Protein AF-A0A8R1EK79-F1 (afdb_monomer_lite)

Structure (mmCIF, N/CA/C/O backbone):
data_AF-A0A8R1EK79-F1
#
_entry.id   AF-A0A8R1EK79-F1
#
loop_
_atom_site.group_PDB
_atom_site.id
_atom_site.type_symbol
_atom_site.label_atom_id
_atom_site.label_alt_id
_atom_site.label_comp_id
_atom_site.label_asym_id
_atom_site.label_entity_id
_atom_site.label_seq_id
_atom_site.pdbx_PDB_ins_code
_atom_site.Cartn_x
_atom_site.Cartn_y
_atom_site.Cartn_z
_atom_site.occupancy
_atom_site.B_iso_or_equiv
_atom_site.auth_seq_id
_atom_site.auth_comp_id
_atom_site.auth_asym_id
_atom_site.auth_atom_id
_atom_site.pdbx_PDB_model_num
ATOM 1 N N . MET A 1 1 ? -4.662 14.381 -6.499 1.00 42.72 1 MET A N 1
ATOM 2 C CA . MET A 1 1 ? -5.945 15.120 -6.464 1.00 42.72 1 MET A CA 1
ATOM 3 C C . MET A 1 1 ? -6.228 15.565 -5.034 1.00 42.72 1 MET A C 1
ATOM 5 O O . MET A 1 1 ? -6.526 14.703 -4.214 1.00 42.72 1 MET A O 1
ATOM 9 N N . PRO A 1 2 ? -6.082 16.856 -4.690 1.00 62.22 2 PRO A N 1
ATOM 10 C CA . PRO A 1 2 ? -6.464 17.336 -3.365 1.00 62.22 2 PRO A CA 1
ATOM 11 C C . PRO A 1 2 ? -7.987 17.228 -3.176 1.00 62.22 2 PRO A C 1
ATOM 13 O O . PRO A 1 2 ? -8.744 17.463 -4.114 1.00 62.22 2 PRO A O 1
ATOM 16 N N . GLY A 1 3 ? -8.429 16.870 -1.968 1.00 82.25 3 GLY A N 1
ATOM 17 C CA . GLY A 1 3 ? -9.836 16.976 -1.556 1.00 82.25 3 GLY A CA 1
ATOM 18 C C . GLY A 1 3 ? -10.673 15.691 -1.553 1.00 82.25 3 GLY A C 1
ATOM 19 O O . GLY A 1 3 ? -11.805 15.744 -1.086 1.00 82.25 3 GLY A O 1
ATOM 20 N N . LEU A 1 4 ? -10.155 14.542 -2.006 1.00 91.38 4 LEU A N 1
ATOM 21 C CA . LEU A 1 4 ? -10.916 13.276 -1.980 1.00 91.38 4 LEU A CA 1
ATOM 22 C C . LEU A 1 4 ? -10.795 12.493 -0.666 1.00 91.38 4 LEU A C 1
ATOM 24 O O . LEU A 1 4 ? -11.684 11.709 -0.346 1.00 91.38 4 LEU A O 1
ATOM 28 N N . GLU A 1 5 ? -9.736 12.721 0.114 1.00 93.62 5 GLU A N 1
ATOM 29 C CA . GLU A 1 5 ? -9.493 11.998 1.370 1.00 93.62 5 GLU A CA 1
ATOM 30 C C . GLU A 1 5 ? -10.694 12.052 2.337 1.00 93.62 5 GLU A C 1
ATOM 32 O O . GLU A 1 5 ? -11.112 10.983 2.782 1.00 93.62 5 GLU A O 1
ATOM 37 N N . PRO A 1 6 ? -11.357 13.204 2.586 1.00 94.06 6 PRO A N 1
ATOM 38 C CA . PRO A 1 6 ? -12.542 13.230 3.444 1.00 94.06 6 PRO A CA 1
ATOM 39 C C . PRO A 1 6 ? -13.662 12.287 2.980 1.00 94.06 6 PRO A C 1
ATOM 41 O O . PRO A 1 6 ? -14.304 11.648 3.811 1.00 94.06 6 PRO A O 1
ATOM 44 N N . LEU A 1 7 ? -13.872 12.151 1.664 1.00 94.88 7 LEU A N 1
ATOM 45 C CA . LEU A 1 7 ? -14.886 11.251 1.105 1.00 94.88 7 LEU A CA 1
ATOM 46 C C . LEU A 1 7 ? -14.492 9.782 1.271 1.00 94.88 7 LEU A C 1
ATOM 48 O O . LEU A 1 7 ? -15.344 8.959 1.604 1.00 94.88 7 LEU A O 1
ATOM 52 N N . PHE A 1 8 ? -13.215 9.445 1.083 1.00 96.00 8 PHE A N 1
ATOM 53 C CA . PHE A 1 8 ? -12.717 8.083 1.300 1.00 96.00 8 PHE A CA 1
ATOM 54 C C . PHE A 1 8 ? -12.840 7.667 2.766 1.00 96.00 8 PHE A C 1
ATOM 56 O O . PHE A 1 8 ? -13.283 6.558 3.065 1.00 96.00 8 PHE A O 1
ATOM 63 N N . LEU A 1 9 ? -12.530 8.585 3.684 1.00 95.88 9 LEU A N 1
ATOM 64 C CA . LEU A 1 9 ? -12.672 8.357 5.117 1.00 95.88 9 LEU A CA 1
ATOM 65 C C . LEU A 1 9 ? -14.139 8.237 5.542 1.00 95.88 9 LEU A C 1
ATOM 67 O O . LEU A 1 9 ? -14.446 7.382 6.370 1.00 95.88 9 LEU A O 1
ATOM 71 N N . GLN A 1 10 ? -15.035 9.052 4.975 1.00 95.44 10 GLN A N 1
ATOM 72 C CA . GLN A 1 10 ? -16.473 9.003 5.260 1.00 95.44 10 GLN A CA 1
ATOM 73 C C . GLN A 1 10 ? -17.119 7.694 4.791 1.00 95.44 10 GLN A C 1
ATOM 75 O O . GLN A 1 10 ? -18.002 7.176 5.469 1.00 95.44 10 GLN A O 1
ATOM 80 N N . ASN A 1 11 ? -16.682 7.163 3.648 1.00 96.50 11 ASN A N 1
ATOM 81 C CA . ASN A 1 11 ? -17.253 5.957 3.043 1.00 96.50 11 ASN A CA 1
ATOM 82 C C . ASN A 1 11 ? -16.484 4.673 3.393 1.00 96.50 11 ASN A C 1
ATOM 84 O O . ASN A 1 11 ? -16.745 3.636 2.793 1.00 96.50 11 ASN A O 1
ATOM 88 N N . ALA A 1 12 ? -15.548 4.739 4.347 1.00 96.06 12 ALA A N 1
ATOM 89 C CA . ALA A 1 12 ? -14.741 3.603 4.789 1.00 96.06 12 ALA A CA 1
ATOM 90 C C . ALA A 1 12 ? -14.068 2.833 3.631 1.00 96.06 12 ALA A C 1
ATOM 92 O O . ALA A 1 12 ? -14.128 1.606 3.572 1.00 96.06 12 ALA A O 1
ATOM 93 N N . VAL A 1 13 ? -13.469 3.564 2.684 1.00 97.06 13 VAL A N 1
ATOM 94 C CA . VAL A 1 13 ? -12.774 2.972 1.531 1.00 97.06 13 VAL A CA 1
ATOM 95 C C . VAL A 1 13 ? -11.584 2.135 1.996 1.00 97.06 13 VAL A C 1
ATOM 97 O O . VAL A 1 13 ? -10.687 2.645 2.653 1.00 97.06 13 VAL A O 1
ATOM 100 N N . ASP A 1 14 ? -11.532 0.872 1.582 1.00 95.75 14 ASP A N 1
ATOM 101 C CA . ASP A 1 14 ? -10.441 -0.032 1.964 1.00 95.75 14 ASP A CA 1
ATOM 102 C C . ASP A 1 14 ? -9.147 0.229 1.189 1.00 95.75 14 ASP A C 1
ATOM 104 O O . ASP A 1 14 ? -8.066 0.293 1.774 1.00 95.75 14 ASP A O 1
ATOM 108 N N . PHE A 1 15 ? -9.269 0.384 -0.134 1.00 93.81 15 PHE A N 1
ATOM 109 C CA . PHE A 1 15 ? -8.149 0.498 -1.060 1.00 93.81 15 PHE A CA 1
ATOM 110 C C . PHE A 1 15 ? -8.311 1.670 -2.023 1.00 93.81 15 PHE A C 1
ATOM 112 O O . PHE A 1 15 ? -9.385 1.878 -2.587 1.00 93.81 15 PHE A O 1
ATOM 119 N N . GLY A 1 16 ? -7.211 2.370 -2.291 1.00 95.06 16 GLY A N 1
ATOM 120 C CA . GLY A 1 16 ? -7.102 3.289 -3.420 1.00 95.06 16 GLY A CA 1
ATOM 121 C C . GLY A 1 16 ? -5.912 2.933 -4.304 1.00 95.06 16 GLY A C 1
ATOM 122 O O . GLY A 1 16 ? -4.781 2.885 -3.825 1.00 95.06 16 GLY A O 1
ATOM 123 N N . PHE A 1 17 ? -6.173 2.715 -5.591 1.00 95.38 17 PHE A N 1
ATOM 124 C CA . PHE A 1 17 ? -5.144 2.461 -6.598 1.00 95.38 17 PHE A CA 1
ATOM 125 C C . PHE A 1 17 ? -4.896 3.720 -7.420 1.00 95.38 17 PHE A C 1
ATOM 127 O O . PHE A 1 17 ? -5.832 4.363 -7.899 1.00 95.38 17 PHE A O 1
ATOM 134 N N . TRP A 1 18 ? -3.625 4.045 -7.604 1.00 94.62 18 TRP A N 1
ATOM 135 C CA . TRP A 1 18 ? -3.164 5.190 -8.370 1.00 94.62 18 TRP A CA 1
ATOM 136 C C . TRP A 1 18 ? -2.179 4.736 -9.443 1.00 94.62 18 TRP A C 1
ATOM 138 O O . TRP A 1 18 ? -1.446 3.770 -9.262 1.00 94.62 18 TRP A O 1
ATOM 148 N N . GLY A 1 19 ? -2.169 5.448 -10.566 1.00 91.81 19 GLY A N 1
ATOM 149 C CA . GLY A 1 19 ? -1.125 5.332 -11.583 1.00 91.81 19 GLY A CA 1
ATOM 150 C C . GLY A 1 19 ? -0.312 6.621 -11.635 1.00 91.81 19 GLY A C 1
ATOM 151 O O . GLY A 1 19 ? -0.026 7.218 -10.599 1.00 91.81 19 GLY A O 1
ATOM 152 N N . HIS A 1 20 ? -0.046 7.094 -12.854 1.00 91.94 20 HIS A N 1
ATOM 153 C CA . HIS A 1 20 ? 0.739 8.293 -13.175 1.00 91.94 20 HIS A CA 1
ATOM 154 C C . HIS A 1 20 ? 2.232 8.173 -12.867 1.00 91.94 20 HIS A C 1
ATOM 156 O O . HIS A 1 20 ? 3.028 8.350 -13.782 1.00 91.94 20 HIS A O 1
ATOM 162 N N . GLU A 1 21 ? 2.606 7.844 -11.633 1.00 91.81 21 GLU A N 1
ATOM 163 C CA . GLU A 1 21 ? 3.999 7.544 -11.310 1.00 91.81 21 GLU A CA 1
ATOM 164 C C . GLU A 1 21 ? 4.366 6.180 -11.902 1.00 91.81 21 GLU A C 1
ATOM 166 O O . GLU A 1 21 ? 3.647 5.202 -11.692 1.00 91.81 21 GLU A O 1
ATOM 171 N N . HIS A 1 22 ? 5.458 6.103 -12.666 1.00 93.19 22 HIS A N 1
ATOM 172 C CA . HIS A 1 22 ? 5.852 4.888 -13.390 1.00 93.19 22 HIS A CA 1
ATOM 173 C C . HIS A 1 22 ? 6.576 3.885 -12.485 1.00 93.19 22 HIS A C 1
ATOM 175 O O . HIS A 1 22 ? 7.679 3.438 -12.784 1.00 93.19 22 HIS A O 1
ATOM 181 N N . SER A 1 23 ? 5.962 3.549 -11.357 1.00 93.31 23 SER A N 1
ATOM 182 C CA . SER A 1 23 ? 6.509 2.618 -10.379 1.00 93.31 23 SER A CA 1
ATOM 183 C C . SER A 1 23 ? 5.406 1.866 -9.642 1.00 93.31 23 SER A C 1
ATOM 185 O O . SER A 1 23 ? 4.207 2.112 -9.834 1.00 93.31 23 SER A O 1
ATOM 187 N N . TYR A 1 24 ? 5.833 0.927 -8.804 1.00 96.12 24 TYR A N 1
ATOM 188 C CA . TYR A 1 24 ? 5.009 0.322 -7.777 1.00 96.12 24 TYR A CA 1
ATOM 189 C C . TYR A 1 24 ? 5.399 0.862 -6.401 1.00 96.12 24 TYR A C 1
ATOM 191 O O . TYR A 1 24 ? 6.571 0.830 -6.014 1.00 96.12 24 TYR A O 1
ATOM 199 N N . GLU A 1 25 ? 4.411 1.294 -5.624 1.00 97.12 25 GLU A N 1
ATOM 200 C CA . GLU A 1 25 ? 4.605 1.648 -4.220 1.00 97.12 25 GLU A CA 1
ATOM 201 C C . GLU A 1 25 ? 3.368 1.294 -3.399 1.00 97.12 25 GLU A C 1
ATOM 203 O O . GLU A 1 25 ? 2.260 1.744 -3.683 1.00 97.12 25 GLU A O 1
ATOM 208 N N . ARG A 1 26 ? 3.565 0.505 -2.344 1.00 97.75 26 ARG A N 1
ATOM 209 C CA . ARG A 1 26 ? 2.543 0.217 -1.342 1.00 97.75 26 ARG A CA 1
ATOM 210 C C . ARG A 1 26 ? 2.762 1.090 -0.126 1.00 97.75 26 ARG A C 1
ATOM 212 O O . ARG A 1 26 ? 3.830 1.057 0.489 1.00 97.75 26 ARG A O 1
ATOM 219 N N . PHE A 1 27 ? 1.715 1.792 0.279 1.00 97.69 27 PHE A N 1
ATOM 220 C CA . PHE A 1 27 ? 1.708 2.535 1.526 1.00 97.69 27 PHE A CA 1
ATOM 221 C C . PHE A 1 27 ? 1.132 1.701 2.670 1.00 97.69 27 PHE A C 1
ATOM 223 O O . PHE A 1 27 ? 0.253 0.859 2.481 1.00 97.69 27 PHE A O 1
ATOM 230 N N . PHE A 1 28 ? 1.591 1.992 3.884 1.00 98.19 28 PHE A N 1
ATOM 231 C CA . PHE A 1 28 ? 0.830 1.676 5.089 1.00 98.19 28 PHE A CA 1
ATOM 232 C C . PHE A 1 28 ? -0.528 2.408 5.077 1.00 98.19 28 PHE A C 1
ATOM 234 O O . PHE A 1 28 ? -0.697 3.362 4.313 1.00 98.19 28 PHE A O 1
ATOM 241 N N . PRO A 1 29 ? -1.503 2.013 5.918 1.00 98.06 29 PRO A N 1
ATOM 242 C CA . PRO A 1 29 ? -2.723 2.789 6.115 1.00 98.06 29 PRO A CA 1
ATOM 243 C C . PRO A 1 29 ? -2.403 4.253 6.427 1.00 98.06 29 PRO A C 1
ATOM 245 O O . PRO A 1 29 ? -1.616 4.528 7.339 1.00 98.06 29 PRO A O 1
ATOM 248 N N . VAL A 1 30 ? -3.011 5.179 5.683 1.00 96.81 30 VAL A N 1
ATOM 249 C CA . VAL A 1 30 ? -2.761 6.624 5.802 1.00 96.81 30 VAL A CA 1
ATOM 250 C C . VAL A 1 30 ? -4.078 7.391 5.837 1.00 96.81 30 VAL A C 1
ATOM 252 O O . VAL A 1 30 ? -4.958 7.183 5.005 1.00 96.81 30 VAL A O 1
ATOM 255 N N . ALA A 1 31 ? -4.189 8.312 6.790 1.00 95.94 31 ALA A N 1
ATOM 256 C CA . ALA A 1 31 ? -5.264 9.295 6.866 1.00 95.94 31 ALA A CA 1
ATOM 257 C C . ALA A 1 31 ? -4.763 10.548 7.581 1.00 95.94 31 ALA A C 1
ATOM 259 O O . ALA A 1 31 ? -4.025 10.437 8.558 1.00 95.94 31 ALA A O 1
ATOM 260 N N . ASP A 1 32 ? -5.175 11.733 7.138 1.00 93.44 32 ASP A N 1
ATOM 261 C CA . ASP A 1 32 ? -4.957 12.998 7.852 1.00 93.44 32 ASP A CA 1
ATOM 262 C C . ASP A 1 32 ? -3.465 13.279 8.147 1.00 93.44 32 ASP A C 1
ATOM 264 O O . ASP A 1 32 ? -3.096 13.808 9.199 1.00 93.44 32 ASP A O 1
ATOM 268 N N . ARG A 1 33 ? -2.574 12.905 7.211 1.00 93.25 33 ARG A N 1
ATOM 269 C CA . ARG A 1 33 ? -1.100 12.958 7.371 1.00 93.25 33 ARG A CA 1
ATOM 270 C C . ARG A 1 33 ? -0.584 12.163 8.581 1.00 93.25 33 ARG A C 1
ATOM 272 O O . ARG A 1 33 ? 0.436 12.513 9.187 1.00 93.25 33 ARG A O 1
ATOM 279 N N . VAL A 1 34 ? -1.283 11.089 8.922 1.00 96.19 34 VAL A N 1
ATOM 280 C CA . VAL A 1 34 ? -0.912 10.095 9.927 1.00 96.19 34 VAL A CA 1
ATOM 281 C C . VAL A 1 34 ? -0.841 8.728 9.252 1.00 96.19 34 VAL A C 1
ATOM 283 O O . VAL A 1 34 ? -1.633 8.436 8.357 1.00 96.19 34 VAL A O 1
ATOM 286 N N . TYR A 1 35 ? 0.121 7.901 9.659 1.00 97.69 35 TYR A N 1
ATOM 287 C CA . TYR A 1 35 ? 0.283 6.529 9.178 1.00 97.69 35 TYR A CA 1
ATOM 288 C C . TYR A 1 35 ? 0.344 5.522 10.328 1.00 97.69 35 TYR A C 1
ATOM 290 O O . TYR A 1 35 ? 0.741 5.855 11.448 1.00 97.69 35 TYR A O 1
ATOM 298 N N . TRP A 1 36 ? -0.011 4.271 10.031 1.00 98.00 36 TRP A N 1
ATOM 299 C CA . TRP A 1 36 ? 0.066 3.144 10.964 1.00 98.00 36 TRP A CA 1
ATOM 300 C C . TRP A 1 36 ? 0.930 2.035 10.371 1.00 98.00 36 TRP A C 1
ATOM 30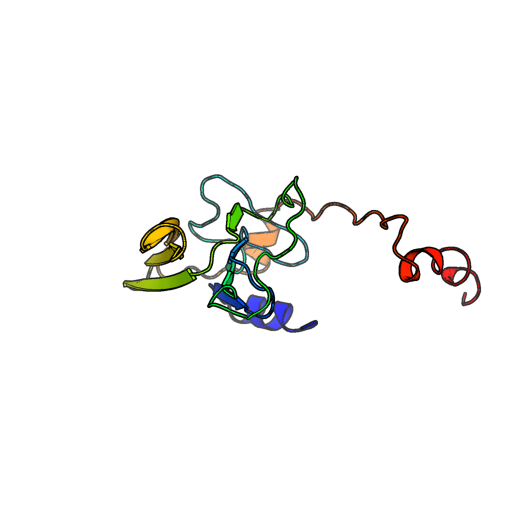2 O O . TRP A 1 36 ? 0.477 1.303 9.501 1.00 98.00 36 TRP A O 1
ATOM 312 N N . ASN A 1 37 ? 2.172 1.907 10.835 1.00 96.69 37 ASN A N 1
ATOM 313 C CA . ASN A 1 37 ? 3.157 0.946 10.324 1.00 96.69 37 ASN A CA 1
ATOM 314 C C . ASN A 1 37 ? 3.438 -0.219 11.290 1.00 96.69 37 ASN A C 1
ATOM 316 O O . ASN A 1 37 ? 4.522 -0.800 11.268 1.00 96.69 37 ASN A O 1
ATOM 320 N N . ASP A 1 38 ? 2.466 -0.554 12.141 1.00 93.81 38 ASP A N 1
ATOM 321 C CA . ASP A 1 38 ? 2.533 -1.727 13.014 1.00 93.81 38 ASP A CA 1
ATOM 322 C C . ASP A 1 38 ? 2.717 -3.013 12.182 1.00 93.81 38 ASP A C 1
ATOM 324 O O . ASP A 1 38 ? 2.300 -3.084 11.024 1.00 93.81 38 ASP A O 1
ATOM 328 N N . SER A 1 39 ? 3.251 -4.085 12.778 1.00 91.56 39 SER A N 1
ATOM 329 C CA . SER A 1 39 ? 3.415 -5.376 12.079 1.00 91.56 39 SER A CA 1
ATOM 330 C C . SER A 1 39 ? 2.101 -5.930 11.508 1.00 91.56 39 SER A C 1
ATOM 332 O O . SER A 1 39 ? 2.110 -6.640 10.509 1.00 91.56 39 SER A O 1
ATOM 334 N N . ASN A 1 40 ? 0.972 -5.568 12.124 1.00 94.12 40 ASN A N 1
ATOM 335 C CA . ASN A 1 40 ? -0.377 -5.967 11.726 1.00 94.12 40 ASN A CA 1
ATOM 336 C C . ASN A 1 40 ? -1.148 -4.823 11.047 1.00 94.12 40 ASN A C 1
ATOM 338 O O . ASN A 1 40 ? -2.373 -4.813 11.089 1.00 94.12 40 ASN A O 1
ATOM 342 N N . ALA A 1 41 ? -0.464 -3.846 10.440 1.00 96.38 41 ALA A N 1
ATOM 343 C CA . ALA A 1 41 ? -1.092 -2.660 9.848 1.00 96.38 41 ALA A CA 1
ATOM 344 C C . ALA A 1 41 ? -2.212 -2.972 8.835 1.00 96.38 41 ALA A C 1
ATOM 346 O O . ALA A 1 41 ? -3.138 -2.181 8.675 1.00 96.38 41 ALA A O 1
ATOM 347 N N . TYR A 1 42 ? -2.141 -4.129 8.175 1.00 98.00 42 TYR A N 1
ATOM 348 C CA . TYR A 1 42 ? -3.105 -4.565 7.164 1.00 98.00 42 TYR A CA 1
ATOM 349 C C . TYR A 1 42 ? -4.229 -5.460 7.718 1.00 98.00 42 TYR A C 1
ATOM 351 O O . TYR A 1 42 ? -5.097 -5.889 6.962 1.00 98.00 42 TYR A O 1
ATOM 359 N N . ILE A 1 43 ? -4.241 -5.727 9.029 1.00 97.94 43 ILE A N 1
ATOM 360 C CA . ILE A 1 43 ? -5.334 -6.414 9.725 1.00 97.94 43 ILE A CA 1
ATOM 361 C C . ILE A 1 43 ? -6.174 -5.351 10.428 1.00 97.94 43 ILE A C 1
ATOM 363 O O . ILE A 1 43 ? -5.669 -4.646 11.300 1.00 97.94 43 ILE A O 1
ATOM 367 N N . ASN A 1 44 ? -7.450 -5.246 10.058 1.00 97.62 44 ASN A N 1
ATOM 368 C CA . ASN A 1 44 ? -8.352 -4.174 10.474 1.00 97.62 44 ASN A CA 1
ATOM 369 C C . ASN A 1 44 ? -7.683 -2.789 10.333 1.00 97.62 44 ASN A C 1
ATOM 371 O O . ASN A 1 44 ? -7.406 -2.123 11.340 1.00 97.62 44 ASN A O 1
ATOM 375 N N . PRO A 1 45 ? -7.368 -2.357 9.094 1.00 97.56 45 PRO A N 1
ATOM 376 C CA . PRO A 1 45 ? -6.654 -1.109 8.857 1.00 97.56 45 PRO A CA 1
ATOM 377 C C . PRO A 1 45 ? -7.423 0.090 9.410 1.00 97.56 45 PRO A C 1
ATOM 379 O O . PRO A 1 45 ? -8.598 0.281 9.111 1.00 97.56 45 PRO A O 1
ATOM 382 N N . LYS A 1 46 ? -6.742 0.960 10.162 1.00 96.94 46 LYS A N 1
ATOM 383 C CA . LYS A 1 46 ? -7.346 2.155 10.795 1.00 96.94 46 LYS A CA 1
ATOM 384 C C . LYS A 1 46 ? -7.654 3.283 9.790 1.00 96.94 46 LYS A C 1
ATOM 386 O O . LYS A 1 46 ? -8.285 4.289 10.131 1.00 96.94 46 LYS A O 1
ATOM 391 N N . ALA A 1 47 ? -7.194 3.122 8.556 1.00 97.38 47 ALA A N 1
ATOM 392 C CA . ALA A 1 47 ? -7.313 4.057 7.449 1.00 97.38 47 ALA A CA 1
ATOM 393 C C . ALA A 1 47 ? -7.235 3.294 6.110 1.00 97.38 47 ALA A C 1
ATOM 395 O O . ALA A 1 47 ? -6.810 2.133 6.117 1.00 97.38 47 ALA A O 1
ATOM 396 N N . PRO A 1 48 ? -7.596 3.926 4.979 1.00 97.31 48 PRO A N 1
ATOM 397 C CA . PRO A 1 48 ? -7.439 3.319 3.664 1.00 97.31 48 PRO A CA 1
ATOM 398 C C . PRO A 1 48 ? -5.981 2.945 3.378 1.00 97.31 48 PRO A C 1
ATOM 400 O O . PRO A 1 48 ? -5.050 3.656 3.776 1.00 97.31 48 PRO A O 1
ATOM 403 N N . VAL A 1 49 ? -5.792 1.848 2.650 1.00 97.50 49 VAL A N 1
ATOM 404 C CA . VAL A 1 49 ? -4.497 1.424 2.112 1.00 97.50 49 VAL A CA 1
ATOM 405 C C . VAL A 1 49 ? -4.380 1.929 0.680 1.00 97.50 49 VAL A C 1
ATOM 407 O O . VAL A 1 49 ? -5.263 1.709 -0.148 1.00 97.50 49 VAL A O 1
ATOM 410 N N . TYR A 1 50 ? -3.283 2.606 0.365 1.00 97.00 50 TYR A N 1
ATOM 411 C CA . TYR A 1 50 ? -3.060 3.151 -0.970 1.00 97.00 50 TYR A CA 1
ATOM 412 C C . TYR A 1 50 ? -1.924 2.419 -1.677 1.00 97.00 50 TYR A C 1
ATOM 414 O O . TYR A 1 50 ? -0.919 2.067 -1.057 1.00 97.00 50 TYR A O 1
ATOM 422 N N . LEU A 1 51 ? -2.088 2.226 -2.983 1.00 97.06 51 LEU A N 1
ATOM 423 C CA . LEU A 1 51 ? -1.077 1.657 -3.858 1.00 97.06 51 LEU A CA 1
ATOM 424 C C . LEU A 1 51 ? -0.887 2.538 -5.083 1.00 97.06 51 LEU A C 1
ATOM 426 O O . LEU A 1 51 ? -1.854 3.006 -5.684 1.00 97.06 51 LEU A O 1
ATOM 430 N N . ILE A 1 52 ? 0.364 2.707 -5.479 1.00 96.44 52 ILE A N 1
ATOM 431 C CA . ILE A 1 52 ? 0.747 3.120 -6.819 1.00 96.44 52 ILE A CA 1
ATOM 432 C C . ILE A 1 52 ? 1.032 1.837 -7.600 1.00 96.44 52 ILE A C 1
ATOM 434 O O . ILE A 1 52 ? 1.846 1.023 -7.174 1.00 96.44 52 ILE A O 1
ATOM 438 N N . SER A 1 53 ? 0.337 1.646 -8.717 1.00 95.31 53 SER A N 1
ATOM 439 C CA . SER A 1 53 ? 0.550 0.566 -9.683 1.00 95.31 53 SER A CA 1
ATOM 440 C C . SER A 1 53 ? 0.555 1.189 -11.080 1.00 95.31 53 SER A C 1
ATOM 442 O O . SER A 1 53 ? -0.409 1.097 -11.840 1.00 95.31 53 SER A O 1
ATOM 444 N N . GLY A 1 54 ? 1.608 1.958 -11.370 1.00 94.00 54 GLY A N 1
ATOM 445 C CA . GLY A 1 54 ? 1.737 2.739 -12.604 1.00 94.00 54 GLY A CA 1
ATOM 446 C C . GLY A 1 54 ? 2.850 2.265 -13.540 1.00 94.00 54 GLY A C 1
ATOM 447 O O . GLY A 1 54 ? 3.090 2.902 -14.565 1.00 94.00 54 GLY A O 1
ATOM 448 N N . SER A 1 55 ? 3.510 1.145 -13.238 1.00 91.62 55 SER A N 1
ATOM 449 C CA . SER A 1 55 ? 4.645 0.607 -14.001 1.00 91.62 55 SER A CA 1
ATOM 450 C C . SER A 1 55 ? 4.256 -0.367 -15.126 1.00 91.62 55 SER A C 1
ATOM 452 O O . SER A 1 55 ? 4.956 -1.333 -15.398 1.00 91.62 55 SER A O 1
ATOM 454 N N . ALA A 1 56 ? 3.169 -0.111 -15.857 1.00 92.06 56 ALA A N 1
ATOM 455 C CA . ALA A 1 56 ? 2.689 -1.026 -16.904 1.00 92.06 56 ALA A CA 1
ATOM 456 C C . ALA A 1 56 ? 3.500 -1.013 -18.229 1.00 92.06 56 ALA A C 1
ATOM 458 O O . ALA A 1 56 ? 3.108 -1.697 -19.173 1.00 92.06 56 ALA A O 1
ATOM 459 N N . GLY A 1 57 ? 4.594 -0.239 -18.333 1.00 86.50 57 GLY A N 1
ATOM 460 C CA . GLY A 1 57 ? 5.468 -0.213 -19.524 1.00 86.50 57 GLY A CA 1
ATOM 461 C C . GLY A 1 57 ? 5.534 1.113 -20.298 1.00 86.50 57 GLY A C 1
ATOM 462 O O . GLY A 1 57 ? 5.557 1.103 -21.528 1.00 86.50 57 GLY A O 1
ATOM 463 N N . CYS A 1 58 ? 5.521 2.269 -19.621 1.00 82.56 58 CYS A N 1
ATOM 464 C CA . CYS A 1 58 ? 5.693 3.568 -20.291 1.00 82.56 58 CYS A CA 1
ATOM 465 C C . CYS A 1 58 ? 7.070 3.682 -20.983 1.00 82.56 58 CYS A C 1
ATOM 467 O O . CYS A 1 58 ? 7.985 2.933 -20.695 1.00 82.56 58 CYS A O 1
ATOM 469 N N . HIS A 1 59 ? 7.269 4.628 -21.901 1.00 76.69 59 HIS A N 1
ATOM 470 C CA . HIS A 1 59 ? 8.554 4.784 -22.604 1.00 76.69 59 HIS A CA 1
ATOM 471 C C . HIS A 1 59 ? 9.674 5.396 -21.740 1.00 76.69 59 HIS A C 1
ATOM 473 O O . HIS A 1 59 ? 10.832 5.396 -22.155 1.00 76.69 59 HIS A O 1
ATOM 479 N N . THR A 1 60 ? 9.345 5.965 -20.576 1.00 71.06 60 THR A N 1
ATOM 480 C CA . THR A 1 60 ? 10.322 6.402 -19.568 1.00 71.06 60 THR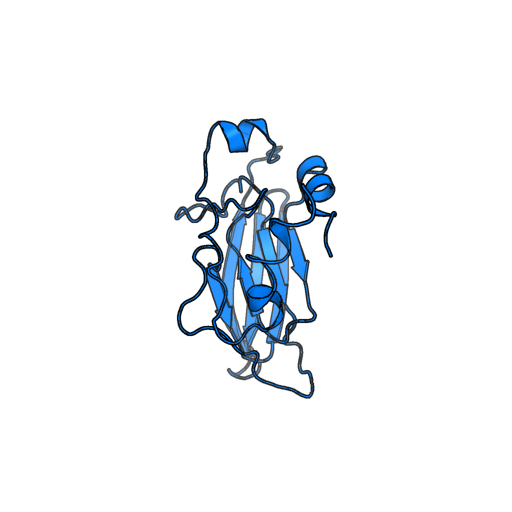 A CA 1
ATOM 481 C C . THR A 1 60 ? 10.342 5.391 -18.420 1.00 71.06 60 THR A C 1
ATOM 483 O O . THR A 1 60 ? 9.495 5.516 -17.524 1.00 71.06 60 THR A O 1
ATOM 486 N N . PRO A 1 61 ? 11.256 4.399 -18.468 1.00 65.94 61 PRO A N 1
ATOM 487 C CA . PRO A 1 61 ? 11.494 3.497 -17.348 1.00 65.94 61 PRO A CA 1
ATOM 488 C C . PRO A 1 61 ? 12.048 4.263 -16.150 1.00 65.94 61 PRO A C 1
ATOM 490 O O . PRO A 1 61 ? 12.507 5.399 -16.282 1.00 65.94 61 PRO A O 1
ATOM 493 N N . ASP A 1 62 ? 12.039 3.589 -15.008 1.00 67.94 62 ASP A N 1
ATOM 494 C CA . ASP A 1 62 ? 12.752 3.973 -13.798 1.00 67.94 62 ASP A CA 1
ATOM 495 C C . ASP A 1 62 ? 12.294 5.291 -13.153 1.00 67.94 62 ASP A C 1
ATOM 497 O O . ASP A 1 62 ? 12.935 6.339 -13.285 1.00 67.94 62 ASP A O 1
ATOM 501 N N . ALA A 1 63 ? 11.226 5.231 -12.352 1.00 76.00 63 ALA A N 1
ATOM 502 C CA . ALA A 1 63 ? 10.896 6.328 -11.449 1.00 76.00 63 ALA A CA 1
ATOM 503 C C . ALA A 1 63 ? 12.070 6.634 -10.505 1.00 76.00 63 ALA A C 1
ATOM 505 O O . ALA A 1 63 ? 12.782 5.739 -10.032 1.00 76.00 63 ALA A O 1
ATOM 506 N N . TRP A 1 64 ? 12.264 7.911 -10.182 1.00 77.31 64 TRP A N 1
ATOM 507 C CA . TRP A 1 64 ? 13.265 8.300 -9.195 1.00 77.31 64 TRP A CA 1
ATOM 508 C C . TRP A 1 64 ? 12.747 8.048 -7.784 1.00 77.31 64 TRP A C 1
ATOM 510 O O . TRP A 1 64 ? 12.044 8.872 -7.199 1.00 77.31 64 TRP A O 1
ATOM 520 N N . PHE A 1 65 ? 13.162 6.929 -7.198 1.00 80.75 65 PHE A N 1
ATOM 521 C CA . PHE A 1 65 ? 13.023 6.719 -5.765 1.00 80.75 65 PHE A CA 1
ATOM 522 C C . PHE A 1 65 ? 14.106 7.461 -4.985 1.00 80.75 65 PHE A C 1
ATOM 524 O O . PHE A 1 65 ? 15.274 7.501 -5.365 1.00 80.75 65 PHE A O 1
ATOM 531 N N . THR A 1 66 ? 13.730 8.004 -3.830 1.00 81.38 66 THR A N 1
ATOM 532 C CA . THR A 1 66 ? 14.705 8.393 -2.810 1.00 81.38 66 THR A CA 1
ATOM 533 C C . THR A 1 66 ? 15.360 7.142 -2.225 1.00 81.38 66 THR A C 1
ATOM 535 O O . THR A 1 66 ? 14.660 6.160 -1.957 1.00 81.38 66 THR A O 1
ATOM 538 N N . ASP A 1 67 ? 16.667 7.187 -1.953 1.00 84.00 67 ASP A N 1
ATOM 539 C CA . ASP A 1 67 ? 17.396 6.064 -1.335 1.00 84.00 67 ASP A CA 1
ATOM 540 C C . ASP A 1 67 ? 16.726 5.610 -0.034 1.00 84.00 67 ASP A C 1
ATOM 542 O O . ASP A 1 67 ? 16.501 4.423 0.193 1.00 84.00 67 ASP A O 1
ATOM 546 N N . THR A 1 68 ? 16.314 6.579 0.786 1.00 87.81 68 THR A N 1
ATOM 547 C CA . THR A 1 68 ? 15.540 6.338 2.003 1.00 87.81 68 THR A CA 1
ATOM 548 C C . THR A 1 68 ? 14.046 6.449 1.691 1.00 87.81 68 THR A C 1
ATOM 550 O O . THR A 1 68 ? 13.593 7.546 1.338 1.00 87.81 68 THR A O 1
ATOM 553 N N . PRO A 1 69 ? 13.257 5.365 1.823 1.00 91.19 69 PRO A N 1
ATOM 554 C CA . PRO A 1 69 ? 11.805 5.448 1.747 1.00 91.19 69 PRO A CA 1
ATOM 555 C C . PRO A 1 69 ? 11.245 6.343 2.853 1.00 91.19 69 PRO A C 1
ATOM 557 O O . PRO A 1 69 ? 11.774 6.407 3.966 1.00 91.19 69 PRO A O 1
ATOM 560 N N . TRP A 1 70 ? 10.126 7.001 2.567 1.00 92.69 70 TRP A N 1
ATOM 561 C CA . TRP A 1 70 ? 9.333 7.633 3.613 1.00 92.69 70 TRP A CA 1
ATOM 562 C C . TRP A 1 70 ? 8.784 6.577 4.584 1.00 92.69 70 TRP A C 1
ATOM 564 O O . TRP A 1 70 ? 8.492 5.463 4.161 1.00 92.69 70 TRP A O 1
ATOM 574 N N . PRO A 1 71 ? 8.573 6.894 5.873 1.00 94.81 71 PRO A N 1
ATOM 575 C CA . PRO A 1 71 ? 8.188 5.886 6.864 1.00 94.81 71 PRO A CA 1
ATOM 576 C C . PRO A 1 71 ? 6.785 5.286 6.659 1.00 94.81 71 PRO A C 1
ATOM 578 O O . PRO A 1 71 ? 6.475 4.255 7.250 1.00 94.81 71 PRO A O 1
ATOM 581 N N . TRP A 1 72 ? 5.941 5.902 5.823 1.00 95.44 72 TRP A N 1
ATOM 582 C CA . TRP A 1 72 ? 4.649 5.344 5.403 1.00 95.44 72 TRP A CA 1
ATOM 583 C C . TRP A 1 72 ? 4.734 4.510 4.113 1.00 95.44 72 TRP A C 1
ATOM 585 O O . TRP A 1 72 ? 3.733 3.920 3.717 1.00 95.44 72 TRP A O 1
ATOM 595 N N . SER A 1 73 ? 5.899 4.451 3.463 1.00 96.12 73 SER A N 1
ATOM 596 C CA . SER A 1 73 ? 6.175 3.593 2.307 1.00 96.12 73 SER A CA 1
ATOM 597 C C . SER A 1 73 ? 6.597 2.209 2.794 1.00 96.12 73 SER A C 1
ATOM 599 O O . SER A 1 73 ? 7.631 2.061 3.445 1.00 96.12 73 SER A O 1
ATOM 601 N N . ALA A 1 74 ? 5.769 1.199 2.531 1.00 96.62 74 ALA A N 1
ATOM 602 C CA . ALA A 1 74 ? 5.974 -0.159 3.025 1.00 96.62 74 ALA A CA 1
ATOM 603 C C . ALA A 1 74 ? 6.771 -1.027 2.044 1.00 96.62 74 ALA A C 1
ATOM 605 O O . ALA A 1 74 ? 7.609 -1.820 2.469 1.00 96.62 74 ALA A O 1
ATOM 606 N N . ALA A 1 75 ? 6.513 -0.883 0.744 1.00 96.31 75 ALA A N 1
ATOM 607 C CA . ALA A 1 75 ? 7.229 -1.584 -0.316 1.00 96.31 75 ALA A CA 1
ATOM 608 C C . ALA A 1 75 ? 7.295 -0.710 -1.571 1.00 96.31 75 ALA A C 1
ATOM 610 O O . ALA A 1 75 ? 6.344 0.009 -1.873 1.00 96.31 75 ALA A O 1
ATOM 611 N N . ARG A 1 76 ? 8.414 -0.779 -2.297 1.00 95.31 76 ARG A N 1
ATOM 612 C CA . ARG A 1 76 ? 8.654 -0.045 -3.546 1.00 95.31 76 ARG A CA 1
ATOM 613 C C . ARG A 1 76 ? 9.311 -0.970 -4.554 1.00 95.31 76 ARG A C 1
ATOM 615 O O . ARG A 1 76 ? 10.194 -1.743 -4.183 1.00 95.31 76 ARG A O 1
ATOM 622 N N . ASN A 1 77 ? 8.910 -0.873 -5.809 1.00 94.00 77 ASN A N 1
ATOM 623 C CA . ASN A 1 77 ? 9.531 -1.597 -6.905 1.00 94.00 77 ASN A CA 1
ATOM 624 C C . ASN A 1 77 ? 9.494 -0.716 -8.169 1.00 94.00 77 ASN A C 1
ATOM 626 O O . ASN A 1 77 ? 8.505 -0.028 -8.413 1.00 94.00 77 ASN A O 1
ATOM 630 N N . ASN A 1 78 ? 10.602 -0.684 -8.912 1.00 92.50 78 ASN A N 1
ATOM 631 C CA . ASN A 1 78 ? 10.756 0.147 -10.112 1.00 92.50 78 ASN A CA 1
ATOM 632 C C . ASN A 1 78 ? 10.688 -0.643 -11.420 1.00 92.50 78 ASN A C 1
ATOM 634 O O . ASN A 1 78 ? 10.760 -0.057 -12.494 1.00 92.50 78 ASN A O 1
ATOM 638 N N . ASP A 1 79 ? 10.578 -1.961 -11.310 1.00 93.25 79 ASP A N 1
ATOM 639 C CA . ASP A 1 79 ? 10.412 -2.858 -12.430 1.00 93.25 79 ASP A CA 1
ATOM 640 C C . ASP A 1 79 ? 9.064 -2.574 -13.107 1.00 93.25 79 ASP A C 1
ATOM 642 O O . ASP A 1 79 ? 8.068 -2.180 -12.470 1.00 93.25 79 ASP A O 1
ATOM 646 N N . TYR A 1 80 ? 9.000 -2.857 -14.401 1.00 94.25 80 TYR A N 1
ATOM 647 C CA . TYR A 1 80 ? 7.713 -2.965 -15.058 1.00 94.25 80 TYR A CA 1
ATOM 648 C C . TYR A 1 80 ? 6.919 -4.152 -14.526 1.00 94.25 80 TYR A C 1
ATOM 650 O O . TYR A 1 80 ? 7.464 -5.185 -14.131 1.00 94.25 80 TYR A O 1
ATOM 658 N N . GLY A 1 81 ? 5.600 -4.006 -14.508 1.00 94.62 81 GLY A N 1
ATOM 659 C CA . GLY A 1 81 ? 4.755 -4.986 -13.859 1.00 94.62 81 GLY A CA 1
ATOM 660 C C . GLY A 1 81 ? 3.283 -4.632 -13.806 1.00 94.62 81 GLY A C 1
ATOM 661 O O . GLY A 1 81 ? 2.830 -3.609 -14.320 1.00 94.62 81 GLY A O 1
ATOM 662 N N . TRP A 1 82 ? 2.534 -5.496 -13.133 1.00 96.31 82 TRP A N 1
ATOM 663 C CA . TRP A 1 82 ? 1.118 -5.298 -12.852 1.00 96.31 82 TRP A CA 1
ATOM 664 C C . TRP A 1 82 ? 0.757 -5.863 -11.481 1.00 96.31 82 TRP A C 1
ATOM 666 O O . TRP A 1 82 ? 1.384 -6.800 -10.986 1.00 96.31 82 TRP A O 1
ATOM 676 N N . SER A 1 83 ? -0.295 -5.310 -10.882 1.00 97.50 83 SER A N 1
ATOM 677 C CA . SER A 1 83 ? -0.864 -5.840 -9.646 1.00 97.50 83 SER A CA 1
ATOM 678 C C . SER A 1 83 ? -2.027 -6.790 -9.945 1.00 97.50 83 SER A C 1
ATOM 680 O O . SER A 1 83 ? -2.914 -6.470 -10.736 1.00 97.50 83 SER A O 1
ATOM 682 N N . VAL A 1 84 ? -2.063 -7.938 -9.275 1.00 98.00 84 VAL A N 1
ATOM 683 C CA . VAL A 1 84 ? -3.195 -8.869 -9.261 1.00 98.00 84 VAL A CA 1
ATOM 684 C C . VAL A 1 84 ? -3.926 -8.714 -7.934 1.00 98.00 84 VAL A C 1
ATOM 686 O O . VAL A 1 84 ? -3.336 -8.891 -6.871 1.00 98.00 84 VAL A O 1
ATOM 689 N N . VAL A 1 85 ? -5.219 -8.389 -7.988 1.00 98.19 85 VAL A N 1
ATOM 690 C CA . VAL A 1 85 ? -6.073 -8.246 -6.801 1.00 98.19 85 VAL A CA 1
ATOM 691 C C . VAL A 1 85 ? -7.039 -9.420 -6.736 1.00 98.19 85 VAL A C 1
ATOM 693 O O . VAL A 1 85 ? -7.920 -9.558 -7.583 1.00 98.19 85 VAL A O 1
ATOM 696 N N . THR A 1 86 ? -6.900 -10.247 -5.704 1.00 98.56 86 THR A N 1
ATOM 697 C CA . THR A 1 86 ? -7.775 -11.396 -5.462 1.00 98.56 86 THR A CA 1
ATOM 698 C C . THR A 1 86 ? -8.689 -11.110 -4.278 1.00 98.56 86 THR A C 1
ATOM 700 O O . THR A 1 86 ? -8.248 -11.075 -3.129 1.00 98.56 86 THR A O 1
ATOM 703 N N . VAL A 1 87 ? -9.986 -10.944 -4.546 1.00 98.00 87 VAL A N 1
ATOM 704 C CA . VAL A 1 87 ? -11.023 -10.893 -3.505 1.00 98.00 87 VAL A CA 1
ATOM 705 C C . VAL A 1 87 ? -11.354 -12.326 -3.100 1.00 98.00 87 VAL A C 1
ATOM 707 O O . VAL A 1 87 ? -12.136 -13.003 -3.763 1.00 98.00 87 VAL A O 1
ATOM 710 N N . ALA A 1 88 ? -10.716 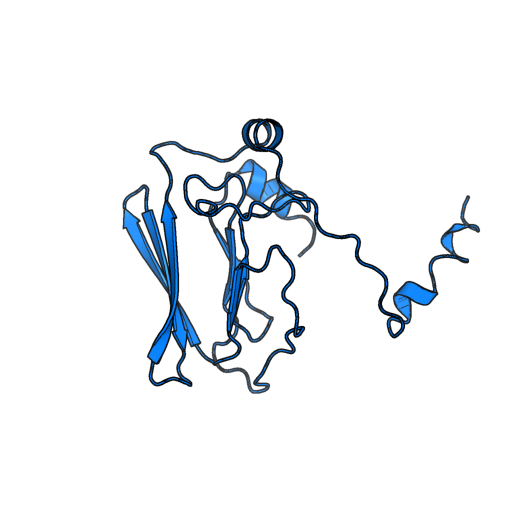-12.815 -2.038 1.00 98.12 88 ALA A N 1
ATOM 711 C CA . ALA A 1 88 ? -10.850 -14.208 -1.620 1.00 98.12 88 ALA A CA 1
ATOM 712 C C . ALA A 1 88 ? -12.210 -14.487 -0.964 1.00 98.12 88 ALA A C 1
ATOM 714 O O . ALA A 1 88 ? -12.783 -15.560 -1.144 1.00 98.12 88 ALA A O 1
ATOM 715 N N . ASN A 1 89 ? -12.720 -13.531 -0.183 1.00 97.56 89 ASN A N 1
ATOM 716 C CA . ASN A 1 89 ? -14.027 -13.585 0.473 1.00 97.56 89 ASN A CA 1
ATOM 717 C C . ASN A 1 89 ? -14.426 -12.183 0.983 1.00 97.56 89 ASN A C 1
ATOM 719 O O . ASN A 1 89 ? -13.792 -11.185 0.649 1.00 97.56 89 ASN A O 1
ATOM 723 N N . THR A 1 90 ? -15.470 -12.098 1.812 1.00 96.69 90 THR A N 1
ATOM 724 C CA . THR A 1 90 ? -15.979 -10.833 2.375 1.00 96.69 90 THR A CA 1
ATOM 725 C C . THR A 1 90 ? -15.029 -10.143 3.361 1.00 96.69 90 THR A C 1
ATOM 727 O O . THR A 1 90 ? -15.297 -9.012 3.754 1.00 96.69 90 THR A O 1
ATOM 730 N N . THR A 1 91 ? -13.962 -10.811 3.803 1.00 98.00 91 THR A N 1
ATOM 731 C CA . THR A 1 91 ? -13.030 -10.326 4.832 1.00 98.00 91 THR A CA 1
ATOM 732 C C . THR A 1 91 ? -11.576 -10.248 4.369 1.00 98.00 91 THR A C 1
ATOM 734 O O . THR A 1 91 ? -10.777 -9.614 5.047 1.00 98.00 91 THR A O 1
ATOM 737 N N . HIS A 1 92 ? -11.212 -10.859 3.239 1.00 98.25 92 HIS A N 1
ATOM 738 C CA . HIS A 1 92 ? -9.822 -11.000 2.805 1.00 98.25 92 HIS A CA 1
ATOM 739 C C . HIS A 1 92 ? -9.635 -10.597 1.343 1.00 98.25 92 HIS A C 1
ATOM 741 O O . HIS A 1 92 ? -10.264 -11.157 0.439 1.00 98.25 92 HIS A O 1
ATOM 747 N N . ILE A 1 93 ? -8.696 -9.680 1.117 1.00 98.25 93 ILE A N 1
ATOM 748 C CA . ILE A 1 93 ? -8.188 -9.312 -0.205 1.00 98.25 93 ILE A CA 1
ATOM 749 C C . ILE A 1 93 ? -6.681 -9.554 -0.212 1.00 98.25 93 ILE A C 1
ATOM 751 O O . ILE A 1 93 ? -5.981 -9.080 0.683 1.00 98.25 93 ILE A O 1
ATOM 755 N N . ARG A 1 94 ? -6.188 -10.270 -1.222 1.00 98.38 94 ARG A N 1
ATOM 756 C CA . ARG A 1 94 ? -4.755 -10.417 -1.498 1.00 98.38 94 ARG A CA 1
ATOM 757 C C . ARG A 1 94 ? -4.372 -9.521 -2.661 1.00 98.38 94 ARG A C 1
ATOM 759 O O . ARG A 1 94 ? -5.116 -9.448 -3.641 1.00 98.38 94 ARG A O 1
ATOM 766 N N . VAL A 1 95 ? -3.218 -8.881 -2.565 1.00 98.38 95 VAL A N 1
ATOM 767 C CA . VAL A 1 95 ? -2.633 -8.116 -3.663 1.00 98.38 95 VAL A CA 1
ATOM 768 C C . VAL A 1 95 ? -1.218 -8.619 -3.905 1.00 98.38 95 VAL A C 1
ATOM 770 O O . VAL A 1 95 ? -0.413 -8.691 -2.979 1.00 98.38 95 VAL A O 1
ATOM 773 N N . GLU A 1 96 ? -0.938 -8.957 -5.157 1.00 98.44 96 GLU A N 1
ATOM 774 C CA . GLU A 1 96 ? 0.364 -9.434 -5.620 1.00 98.44 96 GLU A CA 1
ATOM 775 C C . GLU A 1 96 ? 0.880 -8.477 -6.693 1.00 98.44 96 GLU A C 1
ATOM 777 O O . GLU A 1 96 ? 0.173 -8.213 -7.663 1.00 98.44 96 GLU A O 1
ATOM 782 N N . GLN A 1 97 ? 2.096 -7.954 -6.541 1.00 98.12 97 GLN A N 1
ATOM 783 C CA . GLN A 1 97 ? 2.778 -7.209 -7.598 1.00 98.12 97 GLN A CA 1
ATOM 784 C C . GLN A 1 97 ? 3.688 -8.159 -8.366 1.00 98.12 97 GLN A C 1
ATOM 786 O O . GLN A 1 97 ? 4.593 -8.758 -7.785 1.00 98.12 97 GLN A O 1
ATOM 791 N N . ILE A 1 98 ? 3.467 -8.262 -9.671 1.00 98.19 98 ILE A N 1
ATOM 792 C CA . ILE A 1 98 ? 4.240 -9.104 -10.581 1.00 98.19 98 ILE A CA 1
ATOM 793 C C . ILE A 1 98 ? 5.220 -8.229 -11.357 1.00 98.19 98 ILE A C 1
ATOM 795 O O . ILE A 1 98 ? 4.820 -7.192 -11.881 1.00 98.19 98 ILE A O 1
ATOM 799 N N . SER A 1 99 ? 6.487 -8.638 -11.422 1.00 96.94 99 SER A N 1
ATOM 800 C CA . SER A 1 99 ? 7.550 -7.959 -12.170 1.00 96.94 99 SER A CA 1
ATOM 801 C C . SER A 1 99 ? 7.836 -8.685 -13.479 1.00 96.94 99 SER A C 1
ATOM 803 O O . SER A 1 99 ? 8.196 -9.861 -13.465 1.00 96.94 99 SER A O 1
ATOM 805 N N . ILE A 1 100 ? 7.718 -7.994 -14.613 1.00 94.69 100 ILE A N 1
ATOM 806 C CA . ILE A 1 100 ? 8.070 -8.566 -15.924 1.00 94.69 100 ILE A CA 1
ATOM 807 C C . ILE A 1 100 ? 9.579 -8.592 -16.146 1.00 94.69 100 ILE A C 1
ATOM 809 O O . ILE A 1 100 ? 10.079 -9.466 -16.846 1.00 94.69 100 ILE A O 1
ATOM 813 N N . ASP A 1 101 ? 10.308 -7.676 -15.510 1.00 93.25 101 ASP A N 1
ATOM 814 C CA . ASP A 1 101 ? 11.765 -7.586 -15.631 1.00 93.25 101 ASP A CA 1
ATOM 815 C C . ASP A 1 101 ? 12.470 -8.732 -14.884 1.00 93.25 101 ASP A C 1
ATOM 817 O O . ASP A 1 101 ? 13.670 -8.954 -15.049 1.00 93.25 101 ASP A O 1
ATOM 821 N N . LYS A 1 102 ? 11.716 -9.469 -14.058 1.00 95.06 102 LYS A N 1
ATOM 822 C CA . LYS A 1 102 ? 12.161 -10.629 -13.278 1.00 95.06 102 LYS A CA 1
ATOM 823 C C . LYS A 1 102 ? 11.383 -11.893 -13.639 1.00 95.06 102 LYS A C 1
ATOM 825 O O . LYS A 1 102 ? 11.006 -12.648 -12.748 1.00 95.06 102 LYS A O 1
ATOM 830 N N . ASP A 1 103 ? 11.125 -12.106 -14.929 1.00 95.75 103 ASP A N 1
ATOM 831 C CA . ASP A 1 103 ? 10.470 -13.315 -15.451 1.00 95.75 103 ASP A CA 1
ATOM 832 C C . ASP A 1 103 ? 9.124 -13.620 -14.758 1.00 95.75 103 ASP A C 1
ATOM 834 O O . ASP A 1 103 ? 8.858 -14.747 -14.341 1.00 95.75 103 ASP A O 1
ATOM 838 N N . GLU A 1 104 ? 8.281 -12.593 -14.598 1.00 95.88 104 GLU A N 1
ATOM 839 C CA . GLU A 1 104 ? 6.962 -12.670 -13.944 1.00 95.88 104 GLU A CA 1
ATOM 840 C C . GLU A 1 104 ? 7.013 -13.083 -12.458 1.00 95.88 104 GLU A C 1
ATOM 842 O O . GLU A 1 104 ? 6.055 -13.627 -11.903 1.00 95.88 104 GLU A O 1
ATOM 847 N N . GLN A 1 105 ? 8.121 -12.798 -11.769 1.00 98.00 105 GLN A N 1
ATOM 848 C CA . GLN A 1 105 ? 8.237 -13.0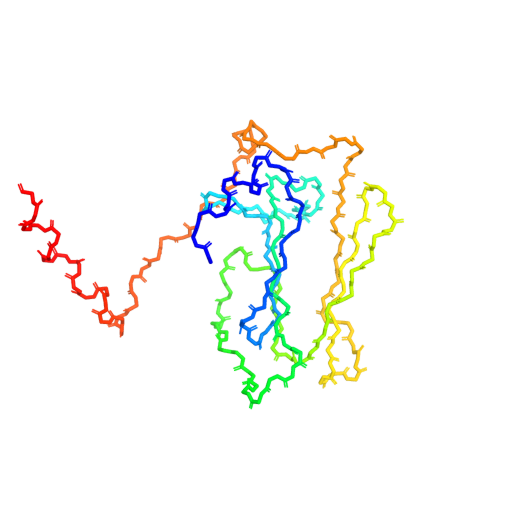26 -10.331 1.00 98.00 105 GLN A CA 1
ATOM 849 C C . GLN A 1 105 ? 7.331 -12.080 -9.523 1.00 98.00 105 GLN A C 1
ATOM 851 O O . GLN A 1 105 ? 7.285 -10.870 -9.759 1.00 98.00 105 GLN A O 1
ATOM 856 N N . THR A 1 106 ? 6.682 -12.617 -8.485 1.00 98.31 106 THR A N 1
ATOM 857 C CA . THR A 1 106 ? 5.999 -11.816 -7.459 1.00 98.31 106 THR A CA 1
ATOM 858 C C . THR A 1 106 ? 7.017 -11.068 -6.595 1.00 98.31 106 THR A C 1
ATOM 860 O O . THR A 1 106 ? 7.815 -11.683 -5.886 1.00 98.31 106 THR A O 1
ATOM 863 N N . VAL A 1 107 ? 6.985 -9.737 -6.641 1.00 97.62 107 VAL A N 1
ATOM 864 C CA . VAL A 1 107 ? 7.933 -8.837 -5.955 1.00 97.62 107 VAL A CA 1
ATOM 865 C C . VAL A 1 107 ? 7.353 -8.154 -4.715 1.00 97.62 107 VAL A C 1
ATOM 867 O O . VAL A 1 107 ? 8.107 -7.610 -3.912 1.00 97.62 107 VAL A O 1
ATOM 870 N N . ASP A 1 108 ? 6.034 -8.201 -4.535 1.00 98.31 108 ASP A N 1
ATOM 871 C CA . ASP A 1 108 ? 5.338 -7.867 -3.289 1.00 98.31 108 ASP A CA 1
ATOM 872 C C . ASP A 1 108 ? 4.062 -8.715 -3.199 1.00 98.31 108 ASP A C 1
ATOM 874 O O . ASP A 1 108 ? 3.409 -8.961 -4.213 1.00 98.31 108 ASP A O 1
ATOM 878 N N . ASP A 1 109 ? 3.723 -9.175 -1.999 1.00 98.25 109 ASP A N 1
ATOM 879 C CA . ASP A 1 109 ? 2.569 -10.038 -1.727 1.00 98.25 109 ASP A CA 1
ATOM 880 C C . ASP A 1 109 ? 2.065 -9.757 -0.315 1.00 98.25 109 ASP A C 1
ATOM 882 O O . ASP A 1 109 ? 2.799 -9.912 0.667 1.00 98.25 109 ASP A O 1
ATOM 886 N N . P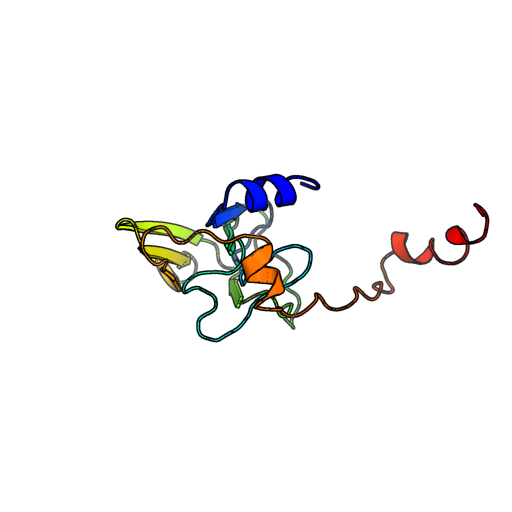HE A 1 110 ? 0.819 -9.310 -0.205 1.00 97.94 110 PHE A N 1
ATOM 887 C CA . PHE A 1 110 ? 0.226 -9.014 1.087 1.00 97.94 110 PHE A CA 1
ATOM 888 C C . PHE A 1 110 ? -1.285 -9.212 1.094 1.00 97.94 110 PHE A C 1
ATOM 890 O O . PHE A 1 110 ? -1.977 -9.158 0.075 1.00 97.94 110 PHE A O 1
ATOM 897 N N . TRP A 1 111 ? -1.797 -9.403 2.305 1.00 98.19 111 TRP A N 1
ATOM 898 C CA . TRP A 1 111 ? -3.219 -9.474 2.585 1.00 98.19 111 TRP A CA 1
ATOM 899 C C . TRP A 1 111 ? -3.674 -8.217 3.308 1.00 98.19 111 TRP A C 1
ATOM 901 O O . TRP A 1 111 ? -3.019 -7.773 4.249 1.00 98.19 111 TRP A O 1
ATOM 911 N N . VAL A 1 112 ? -4.839 -7.707 2.920 1.00 98.00 112 VAL A N 1
ATOM 912 C CA . VAL A 1 112 ? -5.663 -6.870 3.790 1.00 98.00 112 VAL A CA 1
ATOM 913 C C . VAL A 1 112 ? -6.804 -7.720 4.311 1.00 98.00 112 VAL A C 1
ATOM 915 O O . VAL A 1 112 ? -7.550 -8.335 3.544 1.00 98.00 112 VAL A O 1
ATOM 918 N N . VAL A 1 113 ? -6.906 -7.758 5.633 1.00 98.38 113 VAL A N 1
ATOM 919 C CA . VAL A 1 113 ? -7.854 -8.591 6.363 1.00 98.38 113 VAL A CA 1
ATOM 920 C C . VAL A 1 113 ? -8.724 -7.694 7.221 1.00 98.38 113 VAL A C 1
ATOM 922 O O . VAL A 1 113 ? -8.212 -6.829 7.925 1.00 98.38 113 VAL A O 1
ATOM 925 N N . LYS A 1 114 ? -10.036 -7.904 7.184 1.00 97.62 114 LYS A N 1
ATOM 926 C CA . LYS A 1 114 ? -11.003 -7.207 8.030 1.00 97.62 114 LYS A CA 1
ATOM 927 C C . LYS A 1 114 ? -11.907 -8.194 8.737 1.00 97.62 114 LYS A C 1
ATOM 929 O O . LYS A 1 114 ? -12.368 -9.148 8.122 1.00 97.62 114 LYS A O 1
ATOM 934 N N . ASP A 1 115 ? -12.249 -7.920 9.983 1.00 98.00 115 ASP A N 1
ATOM 935 C CA . ASP A 1 115 ? -13.334 -8.634 10.643 1.00 98.00 115 ASP A CA 1
ATOM 936 C C . ASP A 1 115 ? -14.673 -8.315 9.963 1.00 98.00 115 ASP A C 1
ATOM 938 O O . ASP A 1 115 ? -14.866 -7.261 9.346 1.00 98.00 115 ASP A O 1
ATOM 942 N N . ALA A 1 116 ? -15.629 -9.239 10.059 1.00 96.56 116 ALA A N 1
ATOM 943 C CA . ALA A 1 116 ? -16.945 -9.045 9.464 1.00 96.56 116 ALA A CA 1
ATOM 944 C C . ALA A 1 116 ? -17.627 -7.793 10.046 1.00 96.56 116 ALA A C 1
ATOM 946 O O . ALA A 1 116 ? -17.791 -7.666 11.257 1.00 96.56 116 ALA A O 1
ATOM 947 N N . GLY A 1 117 ? -18.032 -6.867 9.171 1.00 93.88 117 GLY A N 1
ATOM 948 C CA . GLY A 1 117 ? -18.655 -5.599 9.566 1.00 93.88 117 GLY A CA 1
ATOM 949 C C . GLY A 1 117 ? -17.679 -4.521 10.049 1.00 93.88 117 GLY A C 1
ATOM 950 O O . GLY A 1 117 ? -18.118 -3.422 10.386 1.00 93.88 117 GLY A O 1
ATOM 951 N N . TYR A 1 118 ? -16.370 -4.789 10.055 1.00 96.69 118 TYR A N 1
ATOM 952 C CA . TYR A 1 118 ? -15.374 -3.785 10.404 1.00 96.69 118 TYR A CA 1
ATOM 953 C C . TYR A 1 118 ? -15.355 -2.642 9.381 1.00 96.69 118 TYR A C 1
ATOM 955 O O . TYR A 1 118 ? -15.252 -2.857 8.168 1.00 96.69 118 TYR A O 1
ATOM 963 N N . THR A 1 119 ? -15.402 -1.413 9.894 1.00 96.00 119 THR A N 1
ATOM 964 C CA . THR A 1 119 ? -15.216 -0.178 9.127 1.00 96.00 119 THR A CA 1
ATOM 965 C C . THR A 1 119 ? -14.323 0.767 9.915 1.00 96.00 119 THR A C 1
ATOM 967 O O . THR A 1 119 ? -14.529 0.990 11.111 1.00 96.00 119 THR A O 1
ATOM 970 N N . HIS A 1 120 ? -13.317 1.337 9.257 1.00 95.25 120 HIS A N 1
ATOM 971 C CA . HIS A 1 120 ? -12.498 2.352 9.900 1.00 95.25 120 HIS A CA 1
ATOM 972 C C . HIS A 1 120 ? -13.275 3.669 10.018 1.00 95.25 120 HIS A C 1
ATOM 974 O O . HIS A 1 120 ? -14.005 4.068 9.110 1.00 95.25 120 HIS A O 1
ATOM 980 N N . ASN A 1 121 ? -13.076 4.402 11.109 1.00 96.25 121 ASN A N 1
ATOM 981 C CA . ASN A 1 121 ? -13.734 5.687 11.340 1.00 96.25 121 ASN A CA 1
ATOM 982 C C . ASN A 1 121 ? -12.850 6.619 12.187 1.00 96.25 121 ASN A C 1
ATOM 984 O O . ASN A 1 121 ? -11.740 6.265 12.591 1.00 96.25 121 ASN A O 1
ATOM 988 N N . SER A 1 122 ? -13.322 7.845 12.411 1.00 95.19 122 SER A N 1
ATOM 989 C CA . SER A 1 122 ? -12.581 8.864 13.160 1.00 95.19 122 SER A CA 1
ATOM 990 C C . SER A 1 122 ? -12.393 8.514 14.639 1.00 95.19 122 SER A C 1
ATOM 992 O O . SER A 1 122 ? -11.350 8.842 15.201 1.00 95.19 122 SER A O 1
ATOM 994 N N . GLU A 1 123 ? -13.357 7.836 15.266 1.00 95.94 123 GLU A N 1
ATOM 995 C CA . GLU A 1 123 ? -13.263 7.403 16.664 1.00 95.94 123 GLU A CA 1
ATOM 996 C C . GLU A 1 123 ? -12.159 6.361 16.848 1.00 95.94 123 GLU A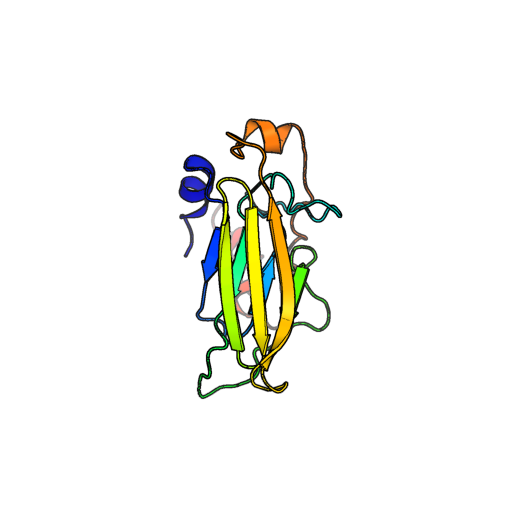 C 1
ATOM 998 O O . GLU A 1 123 ? -11.270 6.558 17.676 1.00 95.94 123 GLU A O 1
ATOM 1003 N N . LEU A 1 124 ? -12.123 5.345 15.983 1.00 95.12 124 LEU A N 1
ATOM 1004 C CA . LEU A 1 124 ? -11.063 4.340 15.976 1.00 95.12 124 LEU A CA 1
ATOM 1005 C C . LEU A 1 124 ? -9.670 4.980 15.850 1.00 95.12 124 LEU A C 1
ATOM 1007 O O . LEU A 1 124 ? -8.752 4.613 16.585 1.00 95.12 124 LEU A O 1
ATOM 1011 N N . ARG A 1 125 ? -9.501 5.941 14.929 1.00 95.25 125 ARG A N 1
ATOM 1012 C CA . ARG A 1 125 ? -8.224 6.653 14.734 1.00 95.25 125 ARG A CA 1
ATOM 1013 C C . ARG A 1 125 ? -7.840 7.523 15.931 1.00 95.25 125 ARG A C 1
ATOM 1015 O O . ARG A 1 125 ? -6.653 7.680 16.205 1.00 95.25 125 ARG A O 1
ATOM 1022 N N . ARG A 1 126 ? -8.818 8.077 16.654 1.00 95.44 126 ARG A N 1
ATOM 1023 C CA . ARG A 1 126 ? -8.589 8.839 17.892 1.00 95.44 126 ARG A CA 1
ATOM 1024 C C . ARG A 1 126 ? -8.113 7.933 19.030 1.00 95.44 126 ARG A C 1
ATOM 1026 O O . ARG A 1 126 ? -7.238 8.337 19.788 1.00 95.44 126 ARG A O 1
ATOM 1033 N N . GLU A 1 127 ? -8.675 6.733 19.144 1.00 96.44 127 GLU A N 1
ATOM 1034 C CA . GLU A 1 127 ? -8.299 5.741 20.164 1.00 96.44 127 GLU A CA 1
ATOM 1035 C C . GLU A 1 127 ? -6.968 5.047 19.859 1.00 96.44 127 GLU A C 1
ATOM 1037 O O . GLU A 1 127 ? -6.253 4.641 20.772 1.00 96.44 127 GLU A O 1
ATOM 1042 N N . ASN A 1 128 ? -6.614 4.948 18.577 1.00 95.75 128 ASN A N 1
ATOM 1043 C CA . ASN A 1 128 ? -5.399 4.302 18.097 1.00 95.75 128 ASN A CA 1
ATOM 1044 C C . ASN A 1 128 ? -4.524 5.323 17.356 1.00 95.75 128 ASN A C 1
ATOM 1046 O O . ASN A 1 128 ? -4.495 5.311 16.122 1.00 95.75 128 ASN A O 1
ATOM 1050 N N . PRO A 1 129 ? -3.821 6.223 18.067 1.00 95.56 129 PRO A N 1
ATOM 1051 C CA . PRO A 1 129 ? -3.026 7.263 17.427 1.00 95.56 129 PRO A CA 1
ATOM 1052 C C . PRO A 1 129 ? -1.888 6.651 16.602 1.00 95.56 129 PRO A C 1
ATOM 1054 O O . PRO A 1 129 ? -1.149 5.796 17.085 1.00 95.56 129 PRO A O 1
ATOM 1057 N N . GLY A 1 130 ? -1.759 7.089 15.350 1.00 96.56 130 GLY A N 1
ATOM 1058 C CA . GLY A 1 130 ? -0.648 6.712 14.477 1.00 96.56 130 GLY A CA 1
ATOM 1059 C C . GLY A 1 130 ? 0.521 7.693 14.553 1.00 96.56 130 GLY A C 1
ATOM 1060 O O . GLY A 1 130 ? 0.548 8.629 15.359 1.00 96.56 130 GLY A O 1
ATOM 1061 N N . TYR A 1 131 ? 1.480 7.515 13.655 1.00 97.56 131 TYR A N 1
ATOM 1062 C CA . TYR A 1 131 ? 2.644 8.381 13.535 1.00 97.56 131 TYR A CA 1
ATOM 1063 C C . TYR A 1 131 ? 2.366 9.525 12.567 1.00 97.56 131 TYR A C 1
ATOM 1065 O O . TYR A 1 131 ? 1.870 9.325 11.460 1.00 97.56 131 TYR A O 1
ATOM 1073 N N . LYS A 1 132 ? 2.710 10.749 12.966 1.00 95.88 132 LYS A N 1
ATOM 1074 C CA . LYS A 1 132 ? 2.594 11.911 12.081 1.00 95.88 132 LYS A CA 1
ATOM 1075 C C . LYS A 1 132 ? 3.640 11.843 10.980 1.00 95.88 132 LYS A C 1
ATOM 1077 O O . LYS A 1 132 ? 4.775 11.421 11.213 1.00 95.88 132 LYS A O 1
ATOM 1082 N N . PHE A 1 133 ? 3.273 12.333 9.802 1.00 93.25 133 PHE A N 1
ATOM 1083 C CA . PHE A 1 133 ? 4.234 12.543 8.731 1.00 93.25 133 PHE A CA 1
ATOM 1084 C C . PHE A 1 133 ? 5.354 13.475 9.242 1.00 93.25 133 PHE A C 1
ATOM 1086 O O . PHE A 1 133 ? 5.073 14.456 9.940 1.00 93.25 133 PHE A O 1
ATOM 1093 N N . PRO A 1 134 ? 6.626 13.181 8.926 1.00 88.88 134 PRO A N 1
ATOM 1094 C CA . PRO A 1 134 ? 7.739 14.059 9.225 1.00 88.88 134 PRO A CA 1
ATOM 1095 C C . PRO A 1 134 ? 7.509 15.411 8.552 1.00 88.88 134 PRO A C 1
ATOM 1097 O O . PRO A 1 134 ? 6.966 15.497 7.447 1.00 88.88 134 PRO A O 1
ATOM 1100 N N . ALA A 1 135 ? 7.945 16.479 9.219 1.00 81.12 135 ALA A N 1
ATOM 1101 C CA . ALA A 1 135 ? 7.911 17.806 8.630 1.00 81.12 135 ALA A CA 1
ATOM 1102 C C . ALA A 1 135 ? 8.708 17.791 7.320 1.00 81.12 135 ALA A C 1
ATOM 1104 O O . ALA A 1 135 ? 9.892 17.442 7.310 1.00 81.12 135 ALA A O 1
ATOM 1105 N N . GLN A 1 136 ? 8.059 18.173 6.222 1.00 67.12 136 GLN A N 1
ATOM 1106 C CA . GLN A 1 136 ? 8.742 18.374 4.954 1.00 67.12 136 GLN A CA 1
ATOM 1107 C C . GLN A 1 136 ? 9.676 19.571 5.126 1.00 67.12 136 GLN A C 1
ATOM 1109 O O . GLN A 1 136 ? 9.244 20.721 5.171 1.00 67.12 136 GLN A O 1
ATOM 1114 N N . LYS A 1 137 ? 10.971 19.299 5.300 1.00 63.44 137 LYS A N 1
ATOM 1115 C CA . LYS A 1 137 ? 11.990 20.342 5.225 1.00 63.44 137 LYS A CA 1
ATOM 1116 C C . LYS A 1 137 ? 12.148 20.695 3.761 1.00 63.44 137 LYS A C 1
ATOM 1118 O O . LYS A 1 137 ? 12.350 19.808 2.934 1.00 63.44 137 LYS A O 1
ATOM 1123 N N . CYS A 1 138 ? 12.054 21.977 3.452 1.00 59.34 138 CYS A N 1
ATOM 1124 C CA . CYS A 1 138 ? 12.219 22.419 2.085 1.00 59.34 138 CYS A CA 1
ATOM 1125 C C . CYS A 1 138 ? 13.566 22.010 1.520 1.00 59.34 138 CYS A C 1
ATOM 1127 O O . CYS A 1 138 ? 14.617 22.221 2.129 1.00 59.34 138 CYS A O 1
ATOM 1129 N N . HIS A 1 139 ? 13.508 21.404 0.341 1.00 60.03 139 HIS A N 1
ATOM 1130 C CA . HIS A 1 139 ? 14.697 21.010 -0.372 1.00 60.03 139 HIS A CA 1
ATOM 1131 C C . HIS A 1 139 ? 15.385 22.266 -0.913 1.00 60.03 139 HIS A C 1
ATOM 1133 O O . HIS A 1 139 ? 14.744 23.120 -1.518 1.00 60.03 139 HIS A O 1
ATOM 1139 N N . ILE A 1 140 ? 16.700 22.388 -0.718 1.00 55.59 140 ILE A N 1
ATOM 1140 C CA . ILE A 1 140 ? 17.433 23.639 -0.987 1.00 55.59 140 ILE A CA 1
ATOM 1141 C C . ILE A 1 140 ? 17.386 24.076 -2.464 1.00 55.59 140 ILE A C 1
ATOM 1143 O O . ILE A 1 140 ? 17.607 25.244 -2.772 1.00 55.59 140 ILE A O 1
ATOM 1147 N N . LYS A 1 141 ? 17.097 23.128 -3.369 1.00 56.09 141 LYS A N 1
ATOM 1148 C CA . LYS A 1 141 ? 16.959 23.345 -4.819 1.00 56.09 141 LYS A CA 1
ATOM 1149 C C . LYS A 1 141 ? 15.536 23.713 -5.259 1.00 56.09 141 LYS A C 1
ATOM 1151 O O . LYS A 1 141 ? 15.334 23.979 -6.438 1.00 56.09 141 LYS A O 1
ATOM 1156 N N . ASP A 1 142 ? 14.563 23.697 -4.351 1.00 60.38 142 ASP A N 1
ATOM 1157 C CA . ASP A 1 142 ? 13.182 24.048 -4.665 1.00 60.38 142 ASP A CA 1
ATOM 1158 C C . ASP A 1 142 ? 12.987 25.570 -4.581 1.00 60.38 142 ASP A C 1
ATOM 1160 O O . ASP A 1 142 ? 12.902 26.164 -3.501 1.00 60.38 142 ASP A O 1
ATOM 1164 N N . VAL A 1 143 ? 12.947 26.206 -5.755 1.00 58.88 143 VAL A N 1
ATOM 1165 C CA . VAL A 1 143 ? 12.805 27.661 -5.920 1.00 58.88 143 VAL A CA 1
ATOM 1166 C C . VAL A 1 143 ? 11.470 28.164 -5.355 1.00 58.88 143 VAL A C 1
ATOM 1168 O O . VAL A 1 143 ? 11.403 29.293 -4.872 1.00 58.88 143 VAL A O 1
ATOM 1171 N N . ALA A 1 144 ? 10.421 27.330 -5.350 1.00 59.16 144 ALA A N 1
ATOM 1172 C CA . ALA A 1 144 ? 9.120 27.698 -4.797 1.00 59.16 144 ALA A CA 1
ATOM 1173 C C . ALA A 1 144 ? 9.166 27.824 -3.269 1.00 59.16 144 ALA A C 1
ATOM 1175 O O . ALA A 1 144 ? 8.496 28.689 -2.711 1.00 59.16 144 ALA A O 1
ATOM 1176 N N . CYS A 1 145 ? 10.006 27.036 -2.590 1.00 58.47 145 CYS A N 1
ATOM 1177 C CA . CYS A 1 145 ? 10.138 27.153 -1.142 1.00 58.47 145 CYS A CA 1
ATOM 1178 C C . CYS A 1 145 ? 11.083 28.280 -0.684 1.00 58.47 145 CYS A C 1
ATOM 1180 O O . CYS A 1 145 ? 10.927 28.815 0.414 1.00 58.47 145 CYS A O 1
ATOM 1182 N N . GLN A 1 146 ? 12.027 28.725 -1.519 1.00 56.00 146 GLN A N 1
ATOM 1183 C CA . GLN A 1 146 ? 12.852 29.896 -1.180 1.00 56.00 146 GLN A CA 1
ATOM 1184 C C . GLN A 1 146 ? 12.042 31.204 -1.087 1.00 56.00 146 GLN A C 1
ATOM 1186 O O . GLN A 1 146 ? 12.491 32.155 -0.446 1.00 56.00 146 GLN A O 1
ATOM 1191 N N . ARG A 1 147 ? 10.849 31.258 -1.695 1.00 52.88 147 ARG A N 1
ATOM 1192 C CA . ARG A 1 147 ? 9.973 32.441 -1.693 1.00 52.88 147 ARG A CA 1
ATOM 1193 C C . ARG A 1 147 ? 9.251 32.694 -0.365 1.00 52.88 147 ARG A C 1
ATOM 1195 O O . ARG A 1 147 ? 9.005 33.839 0.008 1.00 52.88 147 ARG A O 1
ATOM 1202 N N . THR A 1 148 ? 9.009 31.664 0.434 1.00 57.81 148 THR A N 1
ATOM 1203 C CA . THR A 1 148 ? 8.181 31.768 1.644 1.00 57.81 148 THR A CA 1
ATOM 1204 C C . THR A 1 148 ? 9.003 31.780 2.930 1.00 57.81 148 THR A C 1
ATOM 1206 O O . THR A 1 148 ? 9.100 30.784 3.636 1.00 57.81 148 THR A O 1
ATOM 1209 N N . LEU A 1 149 ? 9.561 32.952 3.238 1.00 46.03 149 LEU A N 1
ATOM 1210 C CA . LEU A 1 149 ? 9.791 33.452 4.608 1.00 46.03 149 LEU A CA 1
ATOM 1211 C C . LEU A 1 149 ? 9.750 34.991 4.636 1.00 46.03 149 LEU A C 1
ATOM 1213 O O . LEU A 1 149 ? 9.380 35.570 5.651 1.00 46.03 149 LEU A O 1
ATOM 1217 N N . LYS A 1 150 ? 10.079 35.654 3.515 1.00 44.50 150 LYS A N 1
ATOM 1218 C CA . LYS A 1 150 ? 9.871 37.101 3.337 1.00 44.50 150 LYS A CA 1
ATOM 1219 C C . LYS A 1 150 ? 8.449 37.451 2.893 1.00 44.50 150 LYS A C 1
ATOM 1221 O O . LYS A 1 150 ? 7.872 38.364 3.461 1.00 44.50 150 LYS A O 1
ATOM 1226 N N . GLU A 1 151 ? 7.868 36.701 1.955 1.00 48.50 151 GLU A N 1
ATOM 1227 C CA . GLU A 1 151 ? 6.549 37.026 1.379 1.00 48.50 151 GLU A CA 1
ATOM 1228 C C . GLU A 1 151 ? 5.373 36.763 2.353 1.00 48.50 151 GLU A C 1
ATOM 1230 O O . GLU A 1 151 ? 4.326 37.379 2.223 1.00 48.50 151 GLU A O 1
ATOM 1235 N N . ILE A 1 152 ? 5.547 35.926 3.390 1.00 49.53 152 ILE A N 1
ATOM 1236 C CA . ILE A 1 152 ? 4.503 35.645 4.406 1.00 49.53 152 ILE A CA 1
ATOM 1237 C C . ILE A 1 152 ? 4.377 36.771 5.459 1.00 49.53 152 ILE A C 1
ATOM 1239 O O . ILE A 1 152 ? 3.342 36.885 6.107 1.00 49.53 152 ILE A O 1
ATOM 1243 N N . ASN A 1 153 ? 5.391 37.629 5.620 1.00 49.50 153 ASN A N 1
ATOM 1244 C CA . ASN A 1 153 ? 5.384 38.713 6.615 1.00 49.50 153 ASN A CA 1
ATOM 1245 C C . ASN A 1 153 ? 4.883 40.066 6.072 1.00 49.50 153 ASN A C 1
ATOM 1247 O O . ASN A 1 153 ? 4.903 41.041 6.818 1.00 49.50 153 ASN A O 1
ATOM 1251 N N . GLU A 1 154 ? 4.458 40.145 4.807 1.00 42.97 154 GLU A N 1
ATOM 1252 C CA . GLU A 1 154 ? 3.940 41.386 4.199 1.00 42.97 154 GLU A CA 1
ATOM 1253 C C . GLU A 1 154 ? 2.438 41.322 3.839 1.00 42.97 154 GLU A C 1
ATOM 1255 O O . GLU A 1 154 ? 1.902 42.293 3.313 1.00 42.97 154 GLU A O 1
ATOM 1260 N N . GLU A 1 155 ? 1.726 40.238 4.184 1.00 43.84 155 GLU A N 1
ATOM 1261 C CA . GLU A 1 155 ? 0.250 40.145 4.091 1.00 43.84 155 GLU A CA 1
ATOM 1262 C C . GLU A 1 155 ? -0.453 39.923 5.455 1.00 43.84 155 GLU A C 1
ATOM 1264 O O . GLU A 1 155 ? -1.556 39.378 5.526 1.00 43.84 155 GLU A O 1
ATOM 1269 N N . LEU A 1 156 ? 0.154 40.404 6.546 1.00 39.47 156 LEU A N 1
ATOM 1270 C CA . LEU A 1 156 ? -0.505 40.681 7.836 1.00 39.47 156 LEU A CA 1
ATOM 1271 C C . LEU A 1 156 ? -0.191 42.113 8.278 1.00 39.47 156 LEU A C 1
ATOM 1273 O O . LEU A 1 156 ? -1.040 42.691 8.994 1.00 39.47 156 LEU A O 1
#

pLDDT: mean 88.14, std 15.64, range [39.47, 98.56]

InterPro domains:
  IPR025733 Purple acid phosphatase, C-terminal domain [PF14008] (47-108)
  IPR029052 Metallo-dependent phosphatase-like [G3DSA:3.60.21.10] (1-119)
  IPR029052 Metallo-dependent phosphatase-like [SSF56300] (2-115)

Secondary structure (DSSP, 8-state):
-TT-HHHHHHTT--EEEE-SSSSEEEEPPEETTEE---TTTTBS-SS-EEEEE--S--SS------SS--TTEEEEE-SSEEEEEEE-SSSEEEEEEEETTTTTEEEEEEEEE--TT----HHHHHHS--EEPPP-PPPTT-HHHHTTTTGGGS--

Radius of gyration: 18.05 Å; chains: 1; bounding box: 36×56×43 Å

Organism: Caenorhabditis japonica (NCBI:txid281687)

Sequence (156 aa):
MPGLEPLFLQNAVDFGFWGHEHSYERFFPVADRVYWNDSNAYINPKAPVYLISGSAGCHTPDAWFTDTPWPWSAARNNDYGWSVVTVANTTHIRVEQISIDKDEQTVDDFWVVKDAGYTHNSELRRENPGYKFPAQKCHIKDVACQRTLKEINEEL

Foldseek 3Di:
DPDCQVVCQVVLPAEDEAAPQQWKWKFQFDHPQFGAPPPCCLELHLHHIYIYFHNQPDPDADGDDDPDDFPRTDDIGRARWGWDWDPPDPFKIKIWTFGVVVVRDTPDIDMRGYDVPRGHHPVSCVVVPGHGGPPPDDDPPPPVVVPPDVVVVPPD